Protein AF-K9RWR6-F1 (afdb_monomer_lite)

Structure (mmCIF, N/CA/C/O backbone):
data_AF-K9RWR6-F1
#
_entry.id   AF-K9RWR6-F1
#
loop_
_atom_site.group_PDB
_atom_site.id
_atom_site.type_symbol
_atom_site.label_atom_id
_atom_site.label_alt_id
_atom_site.label_comp_id
_atom_site.label_asym_id
_atom_site.label_entity_id
_atom_site.label_seq_id
_atom_site.pdbx_PDB_ins_code
_atom_site.Cartn_x
_atom_site.Cartn_y
_atom_site.Cartn_z
_atom_site.occupancy
_atom_site.B_iso_or_equiv
_atom_site.auth_seq_id
_atom_site.auth_comp_id
_atom_site.auth_asym_id
_atom_site.auth_atom_id
_atom_site.pdbx_PDB_model_num
ATOM 1 N N . MET A 1 1 ? -27.376 0.711 0.414 1.00 77.69 1 MET A N 1
ATOM 2 C CA . MET A 1 1 ? -26.619 -0.487 0.850 1.00 77.69 1 MET A CA 1
ATOM 3 C C . MET A 1 1 ? -26.166 -1.321 -0.339 1.00 77.69 1 MET A C 1
ATOM 5 O O . MET A 1 1 ? -25.022 -1.757 -0.335 1.00 77.69 1 MET A O 1
ATOM 9 N N . ASP A 1 2 ? -26.994 -1.480 -1.373 1.00 86.69 2 ASP A N 1
ATOM 10 C CA . ASP A 1 2 ? -26.674 -2.335 -2.530 1.00 86.69 2 ASP A CA 1
ATOM 11 C C . ASP A 1 2 ? -25.440 -1.881 -3.317 1.00 86.69 2 ASP A C 1
ATOM 13 O O . ASP A 1 2 ? -24.557 -2.693 -3.574 1.00 86.69 2 ASP A O 1
ATOM 17 N N . GLU A 1 3 ? -25.294 -0.578 -3.580 1.00 91.75 3 GLU A N 1
ATOM 18 C CA . GLU A 1 3 ? -24.108 -0.022 -4.255 1.00 91.75 3 GLU A CA 1
ATOM 19 C C . GLU A 1 3 ? -22.807 -0.268 -3.462 1.00 91.75 3 GLU A C 1
ATOM 21 O O . GLU A 1 3 ? -21.766 -0.604 -4.024 1.00 91.75 3 GLU A O 1
ATOM 26 N N . LEU A 1 4 ? -22.868 -0.165 -2.129 1.00 92.75 4 LEU A N 1
ATOM 27 C CA . LEU A 1 4 ? -21.728 -0.421 -1.244 1.00 92.75 4 LEU A CA 1
ATOM 28 C C . LEU A 1 4 ? -21.358 -1.911 -1.219 1.00 92.75 4 LEU A C 1
ATOM 30 O O . LEU A 1 4 ? -20.177 -2.251 -1.253 1.00 92.75 4 LEU A O 1
ATOM 34 N N . ASN A 1 5 ? -22.353 -2.801 -1.191 1.00 93.00 5 ASN A N 1
ATOM 35 C CA . ASN A 1 5 ? -22.133 -4.246 -1.264 1.00 93.00 5 ASN A CA 1
ATOM 36 C C . ASN A 1 5 ? -21.551 -4.657 -2.623 1.00 93.00 5 ASN A C 1
ATOM 38 O O . ASN A 1 5 ? -20.601 -5.437 -2.669 1.00 93.00 5 ASN A O 1
ATOM 42 N N . GLN A 1 6 ? -22.063 -4.091 -3.719 1.00 94.00 6 GLN A N 1
ATOM 43 C CA . GLN A 1 6 ? -21.518 -4.311 -5.056 1.00 94.00 6 GLN A CA 1
ATOM 44 C C . GLN A 1 6 ? -20.064 -3.835 -5.145 1.00 94.00 6 GLN A C 1
ATOM 46 O O . GLN A 1 6 ? -19.215 -4.560 -5.662 1.00 94.00 6 GLN A O 1
ATOM 51 N N . PHE A 1 7 ? -19.755 -2.661 -4.586 1.00 93.44 7 PHE A N 1
ATOM 52 C CA . PHE A 1 7 ? -18.386 -2.155 -4.529 1.00 93.44 7 PHE A CA 1
ATOM 53 C C . PHE A 1 7 ? -17.454 -3.085 -3.746 1.00 93.44 7 PHE A C 1
ATOM 55 O O . PHE A 1 7 ? -16.375 -3.403 -4.236 1.00 93.44 7 PHE A O 1
ATOM 62 N N . ILE A 1 8 ? -17.868 -3.567 -2.570 1.00 92.81 8 ILE A N 1
ATOM 63 C CA . ILE A 1 8 ? -17.069 -4.500 -1.757 1.00 92.81 8 ILE A CA 1
ATOM 64 C C . ILE A 1 8 ? -16.784 -5.797 -2.522 1.00 92.81 8 ILE A C 1
ATOM 66 O O . ILE A 1 8 ? -15.650 -6.269 -2.506 1.00 92.81 8 ILE A O 1
ATOM 70 N N . ASN A 1 9 ? -17.785 -6.345 -3.213 1.00 91.00 9 ASN A N 1
ATOM 71 C CA . ASN A 1 9 ? -17.648 -7.604 -3.946 1.00 91.00 9 ASN A CA 1
ATOM 72 C C . ASN A 1 9 ? -16.785 -7.475 -5.213 1.00 91.00 9 ASN A C 1
ATOM 74 O O . ASN A 1 9 ? -16.159 -8.447 -5.624 1.00 91.00 9 ASN A O 1
ATOM 78 N N . ALA A 1 10 ? -16.747 -6.293 -5.831 1.00 90.62 10 ALA A N 1
ATOM 79 C CA . ALA A 1 10 ? -15.980 -6.044 -7.051 1.00 90.62 10 ALA A CA 1
ATOM 80 C C . ALA A 1 10 ? -14.565 -5.482 -6.797 1.00 90.62 10 ALA A C 1
ATOM 82 O O . ALA A 1 10 ? -13.739 -5.465 -7.711 1.00 90.62 10 ALA A O 1
ATOM 83 N N . CYS A 1 11 ? -14.274 -4.970 -5.596 1.00 83.75 11 CYS A N 1
ATOM 84 C CA . CYS A 1 11 ? -13.031 -4.251 -5.325 1.00 83.75 11 CYS A CA 1
ATOM 85 C C . CYS A 1 11 ? -11.846 -5.194 -5.047 1.00 83.75 11 CYS A C 1
ATOM 87 O O . CYS A 1 11 ? -11.859 -5.976 -4.097 1.00 83.75 11 CYS A O 1
ATOM 89 N N . LEU A 1 12 ? -10.781 -5.054 -5.846 1.00 82.25 12 LEU A N 1
ATOM 90 C CA . LEU A 1 12 ? -9.518 -5.790 -5.689 1.00 82.25 12 LEU A CA 1
ATOM 91 C C . LEU A 1 12 ? -8.493 -5.068 -4.791 1.00 82.25 12 LEU A C 1
ATOM 93 O O . LEU A 1 12 ? -7.519 -5.684 -4.356 1.00 82.25 12 LEU A O 1
ATOM 97 N N . ASP A 1 13 ? -8.667 -3.770 -4.508 1.00 89.56 13 ASP A N 1
ATOM 98 C CA . ASP A 1 13 ? -7.717 -3.014 -3.684 1.00 89.56 13 ASP A CA 1
ATOM 99 C C . ASP A 1 13 ? -8.041 -3.157 -2.192 1.00 89.56 13 ASP A C 1
ATOM 101 O O . ASP A 1 13 ? -9.034 -2.638 -1.683 1.00 89.56 13 ASP A O 1
ATOM 105 N N . SER A 1 14 ? -7.138 -3.808 -1.455 1.00 90.06 14 SER A N 1
ATOM 106 C CA . SER A 1 14 ? -7.311 -4.078 -0.020 1.00 90.06 14 SER A CA 1
ATOM 107 C C . SER A 1 14 ? -7.557 -2.832 0.845 1.00 90.06 14 SER A C 1
ATOM 109 O O . SER A 1 14 ? -8.168 -2.934 1.914 1.00 90.06 14 SER A O 1
ATOM 111 N N . ARG A 1 15 ? -7.102 -1.644 0.421 1.00 92.06 15 ARG A N 1
ATOM 112 C CA . ARG A 1 15 ? -7.319 -0.392 1.157 1.00 92.06 15 ARG A CA 1
ATOM 113 C C . ARG A 1 15 ? -8.739 0.094 0.933 1.00 92.06 15 ARG A C 1
ATOM 115 O O . ARG A 1 15 ? -9.404 0.432 1.906 1.00 92.06 15 ARG A O 1
ATOM 122 N N . GLU A 1 16 ? -9.195 0.116 -0.314 1.00 95.06 16 GLU A N 1
ATOM 123 C CA . GLU A 1 16 ? -10.565 0.490 -0.672 1.00 95.06 16 GLU A CA 1
ATOM 124 C C . GLU A 1 16 ? -11.591 -0.457 -0.038 1.00 95.06 16 GLU A C 1
ATOM 126 O O . GLU A 1 16 ? -12.523 0.012 0.621 1.00 95.06 16 GLU A O 1
ATOM 131 N N . THR A 1 17 ? -11.354 -1.772 -0.098 1.00 95.06 17 THR A N 1
ATOM 132 C CA . THR A 1 17 ? -12.203 -2.780 0.556 1.00 95.06 17 THR A CA 1
ATOM 133 C C . THR A 1 17 ? -12.289 -2.547 2.063 1.00 95.06 17 THR A C 1
ATOM 135 O O . THR A 1 17 ? -13.377 -2.563 2.636 1.00 95.06 17 THR A O 1
ATOM 138 N N . LYS A 1 18 ? -11.163 -2.247 2.728 1.00 95.75 18 LYS A N 1
ATOM 139 C CA . LYS A 1 18 ? -11.149 -1.973 4.175 1.00 95.75 18 LYS A CA 1
ATOM 140 C C . LYS A 1 18 ? -11.930 -0.706 4.544 1.00 95.75 18 LYS A C 1
ATOM 142 O O . LYS A 1 18 ? -12.595 -0.684 5.577 1.00 95.75 18 LYS A O 1
ATOM 147 N N . ARG A 1 19 ? -11.874 0.340 3.711 1.00 97.06 19 ARG A N 1
ATOM 148 C CA . ARG A 1 19 ? -12.671 1.569 3.898 1.00 97.06 19 ARG A CA 1
ATOM 149 C C . ARG A 1 19 ? -14.161 1.271 3.776 1.00 97.06 19 ARG A C 1
ATOM 151 O O . ARG A 1 19 ? -14.929 1.655 4.652 1.00 97.06 19 ARG A O 1
ATOM 158 N N . ALA A 1 20 ? -14.546 0.554 2.723 1.00 97.12 20 ALA A N 1
ATOM 159 C CA . ALA A 1 20 ? -15.931 0.185 2.466 1.00 97.12 20 ALA A CA 1
ATOM 160 C C . ALA A 1 20 ? -16.507 -0.717 3.561 1.00 97.12 20 ALA A C 1
ATOM 162 O O . ALA A 1 20 ? -17.627 -0.490 4.011 1.00 97.12 20 ALA A O 1
ATOM 163 N N . LEU A 1 21 ? -15.721 -1.674 4.058 1.00 97.00 21 LEU A N 1
ATOM 164 C CA . LEU A 1 21 ? -16.137 -2.546 5.152 1.00 97.00 21 LEU A CA 1
ATOM 165 C C . LEU A 1 21 ? -16.343 -1.766 6.458 1.00 97.00 21 LEU A C 1
ATOM 167 O O . LEU A 1 21 ? -17.343 -1.979 7.136 1.00 97.00 21 LEU A O 1
ATOM 171 N N . ALA A 1 22 ? -15.469 -0.804 6.776 1.00 97.81 22 ALA A N 1
ATOM 172 C CA . ALA A 1 22 ? -15.655 0.063 7.942 1.00 97.81 22 ALA A CA 1
ATOM 173 C C . ALA A 1 22 ? -16.966 0.867 7.861 1.00 97.81 22 ALA A C 1
ATOM 175 O O . ALA A 1 22 ? -17.685 0.987 8.856 1.00 97.81 22 ALA A O 1
ATOM 176 N N . VAL A 1 23 ? -17.307 1.379 6.673 1.00 97.69 23 VAL A N 1
ATOM 177 C CA . VAL A 1 23 ? -18.575 2.083 6.432 1.00 97.69 23 VAL A CA 1
ATOM 178 C C . VAL A 1 23 ? -19.760 1.136 6.567 1.00 97.69 23 VAL A C 1
ATOM 180 O O . VAL A 1 23 ? -20.697 1.456 7.291 1.00 97.69 23 VAL A O 1
ATOM 183 N N . LYS A 1 24 ? -19.704 -0.037 5.929 1.00 97.25 24 LYS A N 1
ATOM 184 C CA . LYS A 1 24 ? -20.765 -1.047 5.991 1.00 97.25 24 LYS A CA 1
ATOM 185 C C . LYS A 1 24 ? -21.082 -1.432 7.435 1.00 97.25 24 LYS A C 1
ATOM 187 O O . LYS A 1 24 ? -22.225 -1.302 7.851 1.00 97.25 24 LYS A O 1
ATOM 192 N N . MET A 1 25 ? -20.063 -1.793 8.216 1.00 97.50 25 MET A N 1
ATOM 193 C CA . MET A 1 25 ? -20.235 -2.150 9.627 1.00 97.50 25 MET A CA 1
ATOM 194 C C . MET A 1 25 ? -20.825 -0.991 10.441 1.00 97.50 25 MET A C 1
ATOM 196 O O . MET A 1 25 ? -21.670 -1.204 11.303 1.00 97.50 25 MET A O 1
ATOM 200 N N . THR A 1 26 ? -20.428 0.251 10.146 1.00 96.56 26 THR A N 1
ATOM 201 C CA . THR A 1 26 ? -21.011 1.430 10.807 1.00 96.56 26 THR A CA 1
ATOM 202 C C . THR A 1 26 ? -22.501 1.583 10.487 1.00 96.56 26 THR A C 1
ATOM 204 O O . THR A 1 26 ? -23.285 1.902 11.377 1.00 96.56 26 THR A O 1
ATOM 207 N N . LEU A 1 27 ? -22.899 1.366 9.230 1.00 95.19 27 LEU A N 1
ATOM 208 C CA . LEU A 1 27 ? -24.299 1.432 8.793 1.00 95.19 27 LEU A CA 1
ATOM 209 C C . LEU A 1 27 ? -25.141 0.277 9.354 1.00 95.19 27 LEU A C 1
ATOM 211 O O . LEU A 1 27 ? -26.324 0.460 9.615 1.00 95.19 27 LEU A O 1
ATOM 215 N N . GLU A 1 28 ? -24.522 -0.879 9.589 1.00 95.88 28 GLU A N 1
ATOM 216 C CA . GLU A 1 28 ? -25.123 -2.046 10.251 1.00 95.88 28 GLU A CA 1
ATOM 217 C C . GLU A 1 28 ? -25.185 -1.908 11.785 1.00 95.88 28 GLU A C 1
ATOM 219 O O . GLU A 1 28 ? -25.622 -2.825 12.473 1.00 95.88 28 GLU A O 1
ATOM 224 N N . GLY A 1 29 ? -24.770 -0.762 12.337 1.00 96.50 29 GLY A N 1
ATOM 225 C CA . GLY A 1 29 ? -24.909 -0.451 13.761 1.00 96.50 29 GLY A CA 1
ATOM 226 C C . GLY A 1 29 ? -23.772 -0.955 14.650 1.00 96.50 29 GLY A C 1
ATOM 227 O O . GLY A 1 29 ? -23.883 -0.889 15.874 1.00 96.50 29 GLY A O 1
ATOM 228 N N . PHE A 1 30 ? -22.658 -1.423 14.079 1.00 97.62 30 PHE A N 1
ATOM 229 C CA . PHE A 1 30 ? -21.490 -1.792 14.876 1.00 97.62 30 PHE A CA 1
ATOM 230 C C . PHE A 1 30 ? -20.904 -0.561 15.573 1.00 97.62 30 PHE A C 1
ATOM 232 O O . PHE A 1 30 ? -20.757 0.519 14.993 1.00 97.62 30 PHE A O 1
ATOM 239 N N . THR A 1 31 ? -20.489 -0.747 16.822 1.00 96.88 31 THR A N 1
ATOM 240 C CA . THR A 1 31 ? -19.776 0.286 17.575 1.00 96.88 31 THR A CA 1
ATOM 241 C C . THR A 1 31 ? -18.379 0.504 16.994 1.00 96.88 31 THR A C 1
ATOM 243 O O . THR A 1 31 ? -17.750 -0.417 16.464 1.00 96.88 31 THR A O 1
ATOM 246 N N . HIS A 1 32 ? -17.832 1.712 17.161 1.00 95.62 32 HIS A N 1
ATOM 247 C CA . HIS A 1 32 ? -16.459 2.010 16.739 1.00 95.62 32 HIS A CA 1
ATOM 248 C C . HIS A 1 32 ? -15.447 1.016 17.329 1.00 95.62 32 HIS A C 1
ATOM 250 O O . HIS A 1 32 ? -14.554 0.565 16.618 1.00 95.62 32 HIS A O 1
ATOM 256 N N . GLN A 1 33 ? -15.614 0.615 18.593 1.00 96.94 33 GLN A N 1
ATOM 257 C CA . GLN A 1 33 ? -14.719 -0.337 19.253 1.00 96.94 33 GLN A CA 1
ATOM 258 C C . GLN A 1 33 ? -14.734 -1.718 18.579 1.00 96.94 33 GLN A C 1
ATOM 260 O O . GLN A 1 33 ? -13.673 -2.303 18.359 1.00 96.94 33 GLN A O 1
ATOM 265 N N . GLN A 1 34 ? -15.909 -2.224 18.188 1.00 97.75 34 GLN A N 1
ATOM 266 C CA . GLN A 1 34 ? -16.017 -3.488 17.450 1.00 97.75 34 GLN A CA 1
ATOM 267 C C . GLN A 1 34 ? -15.326 -3.398 16.086 1.00 97.75 34 GLN A C 1
ATOM 269 O O . GLN A 1 34 ? -14.525 -4.268 15.745 1.00 97.75 34 GLN A O 1
ATOM 274 N N . ILE A 1 35 ? -15.573 -2.322 15.333 1.00 97.88 35 ILE A N 1
ATOM 275 C CA . ILE A 1 35 ? -14.977 -2.112 14.004 1.00 97.88 35 ILE A CA 1
ATOM 276 C C . ILE A 1 35 ? -13.451 -2.019 14.101 1.00 97.88 35 ILE A C 1
ATOM 278 O O . ILE A 1 35 ? -12.738 -2.660 13.328 1.00 97.88 35 ILE A O 1
ATOM 282 N N . MET A 1 36 ? -12.939 -1.258 15.070 1.00 97.81 36 MET A N 1
ATOM 283 C CA . MET A 1 36 ? -11.504 -1.129 15.322 1.00 97.81 36 MET A CA 1
ATOM 284 C C . MET A 1 36 ? -10.858 -2.482 15.618 1.00 97.81 36 MET A C 1
ATOM 286 O O . MET A 1 36 ? -9.802 -2.789 15.066 1.00 97.81 36 MET A O 1
ATOM 290 N N . ASN A 1 37 ? -11.503 -3.307 16.444 1.00 97.06 37 ASN A N 1
ATOM 291 C CA . ASN A 1 37 ? -10.991 -4.624 16.808 1.00 97.06 37 ASN A CA 1
ATOM 292 C C . ASN A 1 37 ? -11.000 -5.600 15.625 1.00 97.06 37 ASN A C 1
ATOM 294 O O . ASN A 1 37 ? -10.016 -6.313 15.422 1.00 97.06 37 ASN A O 1
ATOM 298 N N . ILE A 1 38 ? -12.073 -5.601 14.829 1.00 97.44 38 ILE A N 1
ATOM 299 C CA . ILE A 1 38 ? -12.240 -6.499 13.678 1.00 97.44 38 ILE A CA 1
ATOM 300 C C . ILE A 1 38 ? -11.293 -6.105 12.536 1.00 97.44 38 ILE A C 1
ATOM 302 O O . ILE A 1 38 ? -10.574 -6.949 12.008 1.00 97.44 38 ILE A O 1
ATOM 306 N N . LEU A 1 39 ? -11.242 -4.819 12.171 1.00 96.06 39 LEU A N 1
ATOM 307 C CA . LEU A 1 39 ? -10.464 -4.342 11.018 1.00 96.06 39 LEU A CA 1
ATOM 308 C C . LEU A 1 39 ? -9.031 -3.922 11.362 1.00 96.06 39 LEU A C 1
ATOM 310 O O . LEU A 1 39 ? -8.250 -3.625 10.450 1.00 96.06 39 LEU A O 1
ATOM 314 N N . ARG A 1 40 ? -8.685 -3.899 12.656 1.00 96.69 40 ARG A N 1
ATOM 315 C CA . ARG A 1 40 ? -7.400 -3.417 13.192 1.00 96.69 40 ARG A CA 1
ATOM 316 C C . ARG A 1 40 ? -7.088 -1.998 12.707 1.00 96.69 40 ARG A C 1
ATOM 318 O O . ARG A 1 40 ? -6.024 -1.727 12.156 1.00 96.69 40 ARG A O 1
ATOM 325 N N . VAL A 1 41 ? -8.054 -1.098 12.8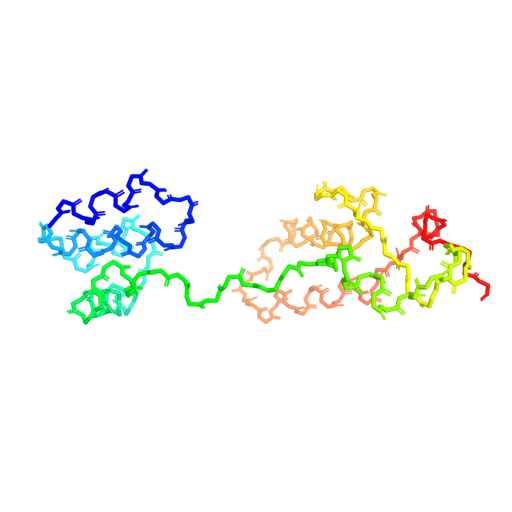83 1.00 96.19 41 VAL A N 1
ATOM 326 C CA . VAL A 1 41 ? -7.971 0.320 12.488 1.00 96.19 41 VAL A CA 1
ATOM 327 C C . VAL A 1 41 ? -8.217 1.239 13.682 1.00 96.19 41 VAL A C 1
ATOM 329 O O . VAL A 1 41 ? -8.680 0.799 14.729 1.00 96.19 41 VAL A O 1
ATOM 332 N N . SER A 1 42 ? -7.911 2.528 13.532 1.00 97.31 42 SER A N 1
ATOM 333 C CA . SER A 1 42 ? -8.198 3.539 14.553 1.00 97.31 42 SER A CA 1
ATOM 334 C C . SER A 1 42 ? -9.634 4.065 14.454 1.00 97.31 42 SER A C 1
ATOM 336 O O . SER A 1 42 ? -10.255 4.014 13.393 1.00 97.31 42 SER A O 1
ATOM 338 N N . SER A 1 43 ? -10.150 4.657 15.536 1.00 96.31 43 SER A N 1
ATOM 339 C CA . SER A 1 43 ? -11.468 5.318 15.522 1.00 96.31 43 SER A CA 1
ATOM 340 C C . SER A 1 43 ? -11.540 6.425 14.460 1.00 96.31 43 SER A C 1
ATOM 342 O O . SER A 1 43 ? -12.510 6.515 13.712 1.00 96.31 43 SER A O 1
ATOM 344 N N . GLY A 1 44 ? -10.464 7.209 14.306 1.00 97.50 44 GLY A N 1
ATOM 345 C CA . GLY A 1 44 ? -10.376 8.254 13.282 1.00 97.50 44 GLY A CA 1
ATOM 346 C C . GLY A 1 44 ? -10.455 7.718 11.849 1.00 97.50 44 GLY A C 1
ATOM 347 O O . GLY A 1 44 ? -11.016 8.384 10.982 1.00 97.50 44 GLY A O 1
ATOM 348 N N . PHE A 1 45 ? -9.964 6.498 11.596 1.00 97.62 45 PHE A N 1
ATOM 349 C CA . PHE A 1 45 ? -10.149 5.831 10.306 1.00 97.62 45 PHE A CA 1
ATOM 350 C C . PHE A 1 45 ? -11.639 5.598 10.022 1.00 97.62 45 PHE A C 1
ATOM 352 O O . PHE A 1 45 ? -12.109 5.939 8.939 1.00 97.62 45 PHE A O 1
ATOM 359 N N . VAL A 1 46 ? -12.385 5.072 11.001 1.00 97.69 46 VAL A N 1
ATOM 360 C CA . VAL A 1 46 ? -13.830 4.813 10.877 1.00 97.69 46 VAL A CA 1
ATOM 361 C C . VAL A 1 46 ? -14.589 6.116 10.619 1.00 97.69 46 VAL A C 1
ATOM 363 O O . VAL A 1 46 ? -15.317 6.214 9.632 1.00 97.69 46 VAL A O 1
ATOM 366 N N . THR A 1 47 ? -14.349 7.149 11.434 1.00 97.69 47 THR A N 1
ATOM 367 C CA . THR A 1 47 ? -14.987 8.466 11.277 1.00 97.69 47 THR A CA 1
ATOM 368 C C . THR A 1 47 ? -14.727 9.063 9.900 1.00 97.69 47 THR A C 1
ATOM 370 O O . THR A 1 47 ? -15.664 9.484 9.222 1.00 97.69 47 THR A O 1
ATOM 373 N N . LYS A 1 48 ? -13.463 9.069 9.462 1.00 97.56 48 LYS A N 1
ATOM 374 C CA . LYS A 1 48 ? -13.056 9.665 8.188 1.00 97.56 48 LYS A CA 1
ATOM 375 C C . LYS A 1 48 ? -13.784 9.029 7.009 1.00 97.56 48 LYS A C 1
ATOM 377 O O . LYS A 1 48 ? -14.309 9.743 6.161 1.00 97.56 48 LYS A O 1
ATOM 382 N N . TRP A 1 49 ? -13.809 7.700 6.936 1.00 97.50 49 TRP A N 1
ATOM 383 C CA . TRP A 1 49 ? -14.402 7.016 5.784 1.00 97.50 49 TRP A CA 1
ATOM 384 C C . TRP A 1 49 ? -15.924 6.984 5.837 1.00 97.50 49 TRP A C 1
ATOM 386 O O . TRP A 1 49 ? -16.550 7.069 4.784 1.00 97.50 49 TRP A O 1
ATOM 396 N N . LYS A 1 50 ? -16.522 6.994 7.036 1.00 96.81 50 LYS A N 1
ATOM 397 C CA . LYS A 1 50 ? -17.950 7.288 7.199 1.00 96.81 50 LYS A CA 1
ATOM 398 C C . LYS A 1 50 ? -18.289 8.651 6.593 1.00 96.81 50 LYS A C 1
ATOM 400 O O . LYS A 1 50 ? -19.192 8.740 5.772 1.00 96.81 50 LYS A O 1
ATOM 405 N N . GLN A 1 51 ? -17.549 9.699 6.957 1.00 97.25 51 GLN A N 1
ATOM 406 C CA . GLN A 1 51 ? -17.770 11.047 6.427 1.00 97.25 51 GLN A CA 1
ATOM 407 C C . GLN A 1 51 ? -17.547 11.116 4.912 1.00 97.25 51 GLN A C 1
ATOM 409 O O . GLN A 1 51 ? -18.387 11.657 4.202 1.00 97.25 51 GLN A O 1
ATOM 414 N N . ALA A 1 52 ? -16.467 10.519 4.402 1.00 96.94 52 ALA A N 1
ATOM 415 C CA . ALA A 1 52 ? -16.190 10.484 2.967 1.00 96.94 52 ALA A CA 1
ATOM 416 C C . ALA A 1 52 ? -17.311 9.790 2.171 1.00 96.94 52 ALA A C 1
ATOM 418 O O . ALA A 1 52 ? -17.691 10.264 1.103 1.00 96.94 52 ALA A O 1
ATOM 419 N N . PHE A 1 53 ? -17.875 8.704 2.710 1.00 96.62 53 PHE A N 1
ATOM 420 C CA . PHE A 1 53 ? -19.014 8.022 2.100 1.00 96.62 53 PHE A CA 1
ATOM 421 C C . PHE A 1 53 ? -20.296 8.854 2.152 1.00 96.62 53 PHE A C 1
ATOM 423 O O . PHE A 1 53 ? -21.022 8.910 1.168 1.00 96.62 53 PHE A O 1
ATOM 430 N N . LEU A 1 54 ? -20.572 9.529 3.270 1.00 95.69 54 LEU A N 1
ATOM 431 C CA . LEU A 1 54 ? -21.742 10.405 3.381 1.00 95.69 54 LEU A CA 1
ATOM 432 C C . LEU A 1 54 ? -21.673 11.595 2.411 1.00 95.69 54 LEU A C 1
ATOM 434 O O . LEU A 1 54 ? -22.708 12.040 1.931 1.00 95.69 54 LEU A O 1
ATOM 438 N N . LEU A 1 55 ? -20.469 12.092 2.115 1.00 96.56 55 LEU A N 1
ATOM 439 C CA . LEU A 1 55 ? -20.260 13.226 1.210 1.00 96.56 55 LEU A CA 1
ATOM 440 C C . LEU A 1 55 ? -20.262 12.834 -0.274 1.00 96.56 55 LEU A C 1
ATOM 442 O O . LEU A 1 55 ? -20.814 13.560 -1.095 1.00 96.56 55 LEU A O 1
ATOM 446 N N . SER A 1 56 ? -19.611 11.726 -0.640 1.00 95.50 56 SER A N 1
ATOM 447 C CA . SER A 1 56 ? -19.342 11.380 -2.049 1.00 95.50 56 SER A CA 1
ATOM 448 C C . SER A 1 56 ? -19.719 9.943 -2.424 1.00 95.50 56 SER A C 1
ATOM 450 O O . SER A 1 56 ? -19.298 9.448 -3.473 1.00 95.50 56 SER A O 1
ATOM 452 N N . GLY A 1 57 ? -20.466 9.240 -1.572 1.00 95.31 57 GLY A N 1
ATOM 453 C CA . GLY A 1 57 ? -20.830 7.840 -1.778 1.00 95.31 57 GLY A CA 1
ATOM 454 C C . GLY A 1 57 ? -19.605 6.936 -1.934 1.00 95.31 57 GLY A C 1
ATOM 455 O O . GLY A 1 57 ? -18.543 7.165 -1.346 1.00 95.31 57 GLY A O 1
ATOM 456 N N . VAL A 1 58 ? -19.725 5.913 -2.782 1.00 94.75 58 VAL A N 1
ATOM 457 C CA . VAL A 1 58 ? -18.628 4.978 -3.084 1.00 94.75 58 VAL A CA 1
ATOM 458 C C . VAL A 1 58 ? -17.408 5.686 -3.687 1.00 94.75 58 VAL A C 1
ATOM 460 O O . VAL A 1 58 ? -16.273 5.280 -3.438 1.00 94.75 58 VAL A O 1
ATOM 463 N N . ASN A 1 59 ? -17.596 6.783 -4.427 1.00 94.25 59 ASN A N 1
ATOM 464 C CA . ASN A 1 59 ? -16.472 7.534 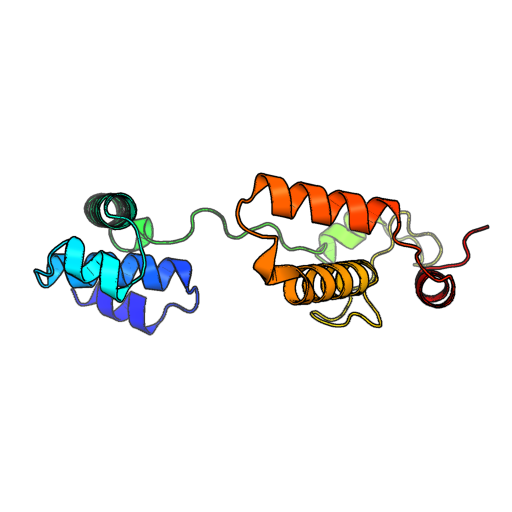-4.993 1.00 94.25 59 ASN A CA 1
ATOM 465 C C . ASN A 1 59 ? -15.573 8.143 -3.909 1.00 94.25 59 ASN A C 1
ATOM 467 O O . ASN A 1 59 ? -14.359 8.193 -4.095 1.00 94.25 59 ASN A O 1
ATOM 471 N N . GLY A 1 60 ? -16.138 8.500 -2.752 1.00 94.56 60 GLY A N 1
ATOM 472 C CA . GLY A 1 60 ? -15.376 8.958 -1.590 1.00 94.56 60 GLY A CA 1
ATOM 473 C C . GLY A 1 60 ? -14.478 7.883 -0.973 1.00 94.56 60 GLY A C 1
ATOM 474 O O . GLY A 1 60 ? -13.578 8.213 -0.208 1.00 94.56 60 GLY A O 1
ATOM 475 N N . LEU A 1 61 ? -14.691 6.603 -1.296 1.00 95.12 61 LEU A N 1
ATOM 476 C CA . LEU A 1 61 ? -13.914 5.478 -0.767 1.00 95.12 61 LEU A CA 1
ATOM 477 C C . LEU A 1 61 ? -12.745 5.075 -1.670 1.00 95.12 61 LEU A C 1
ATOM 479 O O . LEU A 1 61 ? -11.775 4.478 -1.184 1.00 95.12 61 LEU A O 1
ATOM 483 N N . LYS A 1 62 ? -12.817 5.427 -2.956 1.00 93.94 62 LYS A N 1
ATOM 484 C CA . LYS A 1 62 ? -11.793 5.114 -3.955 1.00 93.94 62 LYS A CA 1
ATOM 485 C C . LYS A 1 62 ? -10.480 5.840 -3.655 1.00 93.94 62 LYS A C 1
ATOM 487 O O . LYS A 1 62 ? -10.423 6.880 -2.996 1.00 93.94 62 LYS A O 1
ATOM 492 N N . LEU A 1 63 ? -9.372 5.273 -4.107 1.00 91.81 63 LEU A N 1
ATOM 493 C CA . LEU A 1 63 ? -8.066 5.912 -4.054 1.00 91.81 63 LEU A CA 1
ATOM 494 C C . LEU A 1 63 ? -8.023 7.080 -5.037 1.00 91.81 63 LEU A C 1
ATOM 496 O O . LEU A 1 63 ? -8.152 6.894 -6.243 1.00 91.81 63 LEU A O 1
ATOM 500 N N . GLY A 1 64 ? -7.770 8.281 -4.514 1.00 83.88 64 GLY A N 1
ATOM 501 C CA . GLY A 1 64 ? -7.549 9.466 -5.346 1.00 83.88 64 GLY A CA 1
ATOM 502 C C . GLY A 1 64 ? -6.235 9.425 -6.136 1.00 83.88 64 GLY A C 1
ATOM 503 O O . GLY A 1 64 ? -6.123 10.085 -7.161 1.00 83.88 64 GLY A O 1
ATOM 504 N N . TYR A 1 65 ? -5.251 8.633 -5.697 1.00 79.25 65 TYR A N 1
ATOM 505 C CA . TYR A 1 65 ? -3.955 8.493 -6.362 1.00 79.25 65 TYR A CA 1
ATOM 506 C C . TYR A 1 65 ? -3.665 7.024 -6.673 1.00 79.25 65 TYR A C 1
ATOM 508 O O . TYR A 1 65 ? -3.551 6.204 -5.759 1.00 79.25 65 TYR A O 1
ATOM 516 N N . LYS A 1 66 ? -3.534 6.699 -7.963 1.00 71.69 66 LYS A N 1
ATOM 517 C CA . LYS A 1 66 ? -3.258 5.336 -8.452 1.00 71.69 66 LYS A CA 1
ATOM 518 C C . LYS A 1 66 ? -1.767 5.050 -8.676 1.00 71.69 66 LYS A C 1
ATOM 520 O O . LYS A 1 66 ? -1.424 3.957 -9.111 1.00 71.69 66 LYS A O 1
ATOM 525 N N . GLY A 1 67 ? -0.888 5.993 -8.322 1.00 68.88 67 GLY A N 1
ATOM 526 C CA . GLY A 1 67 ? 0.533 5.922 -8.664 1.00 68.88 67 GLY A CA 1
ATOM 527 C C . GLY A 1 67 ? 0.792 6.305 -10.120 1.00 68.88 67 GLY A C 1
ATOM 528 O O . GLY A 1 67 ? -0.102 6.229 -10.960 1.00 68.88 67 GLY A O 1
ATOM 529 N N . LYS A 1 68 ? 2.029 6.708 -10.421 1.00 69.62 68 LYS A N 1
ATOM 530 C CA . LYS A 1 68 ? 2.539 6.697 -11.796 1.00 69.62 68 LYS A CA 1
ATOM 531 C C . LYS A 1 68 ? 2.989 5.269 -12.114 1.00 69.62 68 LYS A C 1
ATOM 533 O O . LYS A 1 68 ? 3.459 4.570 -11.212 1.00 69.62 68 LYS A O 1
ATOM 538 N N . ALA A 1 69 ? 2.839 4.830 -13.364 1.00 67.31 69 ALA A N 1
ATOM 539 C CA . ALA A 1 69 ? 3.441 3.576 -13.801 1.00 67.31 69 ALA A CA 1
ATOM 540 C C . ALA A 1 69 ? 4.938 3.586 -13.443 1.00 67.31 69 ALA A C 1
ATOM 542 O O . ALA A 1 69 ? 5.623 4.588 -13.641 1.00 67.31 69 ALA A O 1
ATOM 543 N N . ALA A 1 70 ? 5.427 2.486 -12.870 1.00 65.31 70 ALA A N 1
ATOM 544 C CA . ALA A 1 70 ? 6.811 2.377 -12.401 1.00 65.31 70 ALA A CA 1
ATOM 545 C C . ALA A 1 70 ? 7.841 2.327 -13.548 1.00 65.31 70 ALA A C 1
ATOM 547 O O . ALA A 1 70 ? 9.040 2.278 -13.297 1.00 65.31 70 ALA A O 1
ATOM 548 N N . TYR A 1 71 ? 7.370 2.299 -14.793 1.00 74.38 71 TYR A N 1
ATOM 549 C CA . TYR A 1 71 ? 8.159 2.194 -16.009 1.00 74.38 71 TYR A CA 1
ATOM 550 C C . TYR A 1 71 ? 7.568 3.109 -17.079 1.00 74.38 71 TYR A C 1
ATOM 552 O O . TYR A 1 71 ? 6.372 3.416 -17.051 1.00 74.38 71 TYR A O 1
ATOM 560 N N . PHE A 1 72 ? 8.419 3.528 -18.012 1.00 77.94 72 PHE A N 1
ATOM 561 C CA . PHE A 1 72 ? 7.991 4.270 -19.186 1.00 77.94 72 PHE A CA 1
ATOM 562 C C . PHE A 1 72 ? 7.110 3.392 -20.072 1.00 77.94 72 PHE A C 1
ATOM 564 O O . PHE A 1 72 ? 7.415 2.224 -20.314 1.00 77.94 72 PHE A O 1
ATOM 571 N N . THR A 1 73 ? 6.025 3.968 -20.572 1.00 83.31 73 THR A N 1
ATOM 572 C CA . THR A 1 73 ? 5.306 3.422 -21.726 1.00 83.31 73 THR A CA 1
ATOM 573 C C . THR A 1 73 ? 6.213 3.413 -22.959 1.00 83.31 73 THR A C 1
ATOM 575 O O . THR A 1 73 ? 7.204 4.141 -23.006 1.00 83.31 73 THR A O 1
ATOM 578 N N . GLU A 1 74 ? 5.873 2.630 -23.986 1.00 81.31 74 GLU A N 1
ATOM 579 C CA . GLU A 1 74 ? 6.644 2.625 -25.243 1.00 81.31 74 GLU A CA 1
ATOM 580 C C . GLU A 1 74 ? 6.746 4.027 -25.865 1.00 81.31 74 GLU A C 1
ATOM 582 O O . GLU A 1 74 ? 7.797 4.413 -26.369 1.00 81.31 74 GLU A O 1
ATOM 587 N N . VAL A 1 75 ? 5.691 4.837 -25.730 1.00 84.88 75 VAL A N 1
ATOM 588 C CA . VAL A 1 75 ? 5.677 6.236 -26.183 1.00 84.88 75 VAL A CA 1
ATOM 589 C C . VAL A 1 75 ? 6.658 7.094 -25.382 1.00 84.88 75 VAL A C 1
ATOM 591 O O . VAL A 1 75 ? 7.451 7.824 -25.968 1.00 84.88 75 VAL A O 1
ATOM 594 N N . GLU A 1 76 ? 6.655 6.996 -24.049 1.00 85.50 76 GLU A N 1
ATOM 595 C CA . GLU A 1 76 ? 7.614 7.728 -23.207 1.00 85.50 76 GLU A CA 1
ATOM 596 C C . GLU A 1 76 ? 9.059 7.264 -23.461 1.00 85.50 76 GLU A C 1
ATOM 598 O O . GLU A 1 76 ? 9.981 8.079 -23.452 1.00 85.50 76 GLU A O 1
ATOM 603 N N . LYS A 1 77 ? 9.266 5.969 -23.735 1.00 85.00 77 LYS A N 1
ATOM 604 C CA . LYS A 1 77 ? 10.572 5.410 -24.101 1.00 85.00 77 LYS A CA 1
ATOM 605 C C . LYS A 1 77 ? 11.073 6.011 -25.414 1.00 85.00 77 LYS A C 1
ATOM 607 O O . LYS A 1 77 ? 12.211 6.472 -25.462 1.00 85.00 77 LYS A O 1
ATOM 612 N N . GLN A 1 78 ? 10.225 6.065 -26.443 1.00 85.44 78 GLN A N 1
ATOM 613 C CA . GLN A 1 78 ? 10.568 6.686 -27.724 1.00 85.44 78 GLN A CA 1
ATOM 614 C C . GLN A 1 78 ? 10.775 8.200 -27.588 1.00 85.44 78 GLN A C 1
ATOM 616 O O . GLN A 1 78 ? 11.674 8.751 -28.208 1.00 85.44 78 GLN A O 1
ATOM 621 N N . GLN A 1 79 ? 10.019 8.881 -26.725 1.00 88.81 79 GLN A N 1
ATOM 622 C CA . GLN A 1 79 ? 10.205 10.311 -26.475 1.00 88.81 79 GLN A CA 1
ATOM 623 C C . GLN A 1 79 ? 11.579 10.630 -25.861 1.00 88.81 79 GLN A C 1
ATOM 625 O O . GLN A 1 79 ? 12.172 11.657 -26.182 1.00 88.81 79 GLN A O 1
ATOM 630 N N . VAL A 1 80 ? 12.083 9.767 -24.974 1.00 87.31 80 VAL A N 1
ATOM 631 C CA . VAL A 1 80 ? 13.378 9.958 -24.301 1.00 87.31 80 VAL A CA 1
ATOM 632 C C . VAL A 1 80 ? 14.547 9.501 -25.175 1.00 87.31 80 VAL A C 1
ATOM 634 O O . VAL A 1 80 ? 15.566 10.188 -25.250 1.00 87.31 80 VAL A O 1
ATOM 637 N N . ASN A 1 81 ? 14.415 8.346 -25.828 1.00 89.31 81 ASN A N 1
ATOM 638 C CA . ASN A 1 81 ? 15.508 7.733 -26.581 1.00 89.31 81 ASN A CA 1
ATOM 639 C C . ASN A 1 81 ? 15.547 8.159 -28.060 1.00 89.31 81 ASN A C 1
ATOM 641 O O . ASN A 1 81 ? 16.599 8.057 -28.694 1.00 89.31 81 ASN A O 1
ATOM 645 N N . GLY A 1 82 ? 14.444 8.689 -28.592 1.00 87.88 82 GLY A N 1
ATOM 646 C CA . GLY A 1 82 ? 14.278 9.014 -30.008 1.00 87.88 82 GLY A CA 1
ATOM 647 C C . GLY A 1 82 ? 14.323 7.771 -30.896 1.00 87.88 82 GLY A C 1
ATOM 648 O O . GLY A 1 82 ? 14.083 6.654 -30.440 1.00 87.88 82 GLY A O 1
ATOM 649 N N . ASP A 1 83 ? 14.704 7.968 -32.158 1.00 88.62 83 ASP A N 1
ATOM 650 C CA . ASP A 1 83 ? 14.877 6.891 -33.147 1.00 88.62 83 ASP A CA 1
ATOM 651 C C . ASP A 1 83 ? 16.287 6.273 -33.115 1.00 88.62 83 ASP A C 1
ATOM 653 O O . ASP A 1 83 ? 16.732 5.637 -34.072 1.00 88.62 83 ASP A O 1
ATOM 657 N N . LYS A 1 84 ? 17.030 6.489 -32.023 1.00 87.25 84 LYS A N 1
ATOM 658 C CA . LYS A 1 84 ? 18.387 5.963 -31.876 1.00 87.25 84 LYS A CA 1
ATOM 659 C C . LYS A 1 84 ? 18.366 4.438 -31.753 1.00 87.25 84 LYS A C 1
ATOM 661 O O . LYS A 1 84 ? 17.455 3.891 -31.119 1.00 87.25 84 LYS A O 1
ATOM 666 N N . PRO A 1 85 ? 19.390 3.747 -32.281 1.00 86.50 85 PRO A N 1
ATOM 667 C CA . PRO A 1 85 ? 19.573 2.330 -32.005 1.00 86.50 85 PRO A CA 1
ATOM 668 C C . PRO A 1 85 ? 19.790 2.109 -30.500 1.00 86.50 85 PRO A C 1
ATOM 670 O O . PRO A 1 85 ? 20.296 2.984 -29.796 1.00 86.50 85 PRO A O 1
ATOM 673 N N . GLU A 1 86 ? 19.403 0.936 -29.998 1.00 82.88 86 GLU A N 1
ATOM 674 C CA . GLU A 1 86 ? 19.400 0.618 -28.561 1.00 82.88 86 GLU A CA 1
ATOM 675 C C . GLU A 1 86 ? 20.770 0.793 -27.887 1.00 82.88 86 GLU A C 1
ATOM 677 O O . GLU A 1 86 ? 20.845 1.189 -26.724 1.00 82.88 86 GLU A O 1
ATOM 682 N N . GLN A 1 87 ? 21.856 0.578 -28.635 1.00 84.19 87 GLN A N 1
ATOM 683 C CA . GLN A 1 87 ? 23.235 0.764 -28.177 1.00 84.19 87 GLN A CA 1
ATOM 684 C C . GLN A 1 87 ? 23.587 2.231 -27.871 1.00 84.19 87 GLN A C 1
ATOM 686 O O . GLN A 1 87 ? 24.529 2.487 -27.126 1.00 84.19 87 GLN A O 1
ATOM 691 N N . GLU A 1 88 ? 22.839 3.187 -28.426 1.00 85.69 88 GLU A N 1
ATOM 692 C CA . GLU A 1 88 ? 23.057 4.631 -28.270 1.00 85.69 88 GLU A CA 1
ATOM 693 C C . GLU A 1 88 ? 21.979 5.303 -27.407 1.00 85.69 88 GLU A C 1
ATOM 695 O O . GLU A 1 88 ? 21.872 6.536 -27.360 1.00 85.69 88 GLU A O 1
ATOM 700 N N . TRP A 1 89 ? 21.139 4.512 -26.732 1.00 88.12 89 TRP A N 1
ATOM 701 C CA . TRP A 1 89 ? 20.085 5.068 -25.896 1.00 88.12 89 TRP A CA 1
ATOM 702 C C . TRP A 1 89 ? 20.659 5.842 -24.705 1.00 88.12 89 TRP A C 1
ATOM 704 O O . TRP A 1 89 ? 21.457 5.297 -23.941 1.00 88.12 89 TRP A O 1
ATOM 714 N N . PRO A 1 90 ? 20.210 7.093 -24.484 1.00 83.12 90 PRO A N 1
ATOM 715 C CA . PRO A 1 90 ? 20.628 7.877 -23.327 1.00 83.12 90 PRO A CA 1
ATOM 716 C C . PRO A 1 90 ? 20.122 7.283 -22.007 1.00 83.12 90 PRO A C 1
ATOM 718 O O . PRO A 1 90 ? 20.746 7.496 -20.969 1.00 83.12 90 PRO A O 1
ATOM 721 N N . ILE A 1 91 ? 18.998 6.554 -22.027 1.00 81.75 91 ILE A N 1
ATOM 722 C CA . ILE A 1 91 ? 18.468 5.854 -20.857 1.00 81.75 91 ILE A CA 1
ATOM 723 C C . ILE A 1 91 ? 18.126 4.412 -21.226 1.00 81.75 91 ILE A C 1
ATOM 725 O O . ILE A 1 91 ? 17.305 4.142 -22.107 1.00 81.75 91 ILE A O 1
ATOM 729 N N . HIS A 1 92 ? 18.710 3.485 -20.470 1.00 75.81 92 HIS A N 1
ATOM 730 C CA . HIS A 1 92 ? 18.402 2.065 -20.528 1.00 75.81 92 HIS A CA 1
ATOM 731 C C . HIS A 1 92 ? 17.737 1.632 -19.216 1.00 75.81 92 HIS A C 1
ATOM 733 O O . HIS A 1 92 ? 18.180 2.012 -18.132 1.00 75.81 92 HIS A O 1
ATOM 739 N N . TYR A 1 93 ? 16.663 0.847 -19.296 1.00 76.56 93 TYR A N 1
ATOM 740 C CA . TYR A 1 93 ? 16.013 0.275 -18.118 1.00 76.56 93 TYR A CA 1
ATOM 741 C C . TYR A 1 93 ? 15.725 -1.205 -18.342 1.00 76.56 93 TYR A C 1
ATOM 743 O O . TYR A 1 93 ? 15.322 -1.620 -19.425 1.00 76.56 93 TYR A O 1
ATOM 751 N N . ILE A 1 94 ? 15.901 -1.999 -17.290 1.00 74.75 94 ILE A N 1
ATOM 752 C CA . ILE A 1 94 ? 15.647 -3.438 -17.306 1.00 74.75 94 ILE A CA 1
ATOM 753 C C . ILE A 1 94 ? 14.516 -3.711 -16.324 1.00 74.75 94 ILE A C 1
ATOM 755 O O . ILE A 1 94 ? 14.592 -3.352 -15.146 1.00 74.75 94 ILE A O 1
ATOM 759 N N . LYS A 1 95 ? 13.444 -4.347 -16.802 1.00 75.25 95 LYS A N 1
ATOM 760 C CA . LYS A 1 95 ? 12.347 -4.773 -15.934 1.00 75.25 95 LYS A CA 1
ATOM 761 C C . LYS A 1 95 ? 12.772 -6.023 -15.170 1.00 75.25 95 LYS A C 1
ATOM 763 O O . LYS A 1 95 ? 12.799 -7.117 -15.724 1.00 75.25 95 LYS A O 1
ATOM 768 N N . LEU A 1 96 ? 13.088 -5.849 -13.892 1.00 78.38 96 LEU A N 1
ATOM 769 C CA . LEU A 1 96 ? 13.412 -6.957 -12.997 1.00 78.38 96 LEU A CA 1
ATOM 770 C C . LEU A 1 96 ? 12.133 -7.655 -12.517 1.00 78.38 96 LEU A C 1
ATOM 772 O O . LEU A 1 96 ? 11.091 -7.017 -12.335 1.00 78.38 96 LEU A O 1
ATOM 776 N N . ALA A 1 97 ? 12.209 -8.970 -12.305 1.00 78.06 97 ALA A N 1
ATOM 777 C CA . ALA A 1 97 ? 11.115 -9.714 -11.694 1.00 78.06 97 ALA A CA 1
ATOM 778 C C . ALA A 1 97 ? 10.900 -9.253 -10.236 1.00 78.06 97 ALA A C 1
ATOM 780 O O . ALA A 1 97 ? 11.878 -8.991 -9.530 1.00 78.06 97 ALA A O 1
ATOM 781 N N . PRO A 1 98 ? 9.643 -9.156 -9.762 1.00 74.31 98 PRO A N 1
ATOM 782 C CA . PRO A 1 98 ? 9.372 -8.846 -8.363 1.00 74.31 98 PRO A CA 1
ATOM 783 C C . PRO A 1 98 ? 9.836 -10.000 -7.468 1.00 74.31 98 PRO A C 1
ATOM 785 O O . PRO A 1 98 ? 9.666 -11.165 -7.828 1.00 74.31 98 PRO A O 1
ATOM 788 N N . TYR A 1 99 ? 10.362 -9.690 -6.281 1.00 73.88 99 TYR A N 1
ATOM 789 C CA . TYR A 1 99 ? 10.814 -10.692 -5.305 1.00 73.88 99 TYR A CA 1
ATOM 790 C C . TYR A 1 99 ? 11.906 -11.632 -5.838 1.00 73.88 99 TYR A C 1
ATOM 792 O O . TYR A 1 99 ? 11.980 -12.800 -5.448 1.00 73.88 99 TYR A O 1
ATOM 800 N N . ALA A 1 100 ? 12.789 -11.121 -6.693 1.00 81.81 100 ALA A N 1
ATOM 801 C CA . ALA A 1 100 ? 13.936 -11.838 -7.225 1.00 81.81 100 ALA A CA 1
ATOM 802 C C . ALA A 1 100 ? 15.263 -11.257 -6.695 1.00 81.81 100 ALA A C 1
ATOM 804 O O . ALA A 1 100 ? 16.014 -10.672 -7.474 1.00 81.81 100 ALA A O 1
ATOM 805 N N . PRO A 1 101 ? 15.632 -11.478 -5.413 1.00 78.31 101 PRO A N 1
ATOM 806 C CA . PRO A 1 101 ? 16.891 -11.006 -4.823 1.00 78.31 101 PRO A CA 1
ATOM 807 C C . PRO A 1 101 ? 18.149 -11.341 -5.632 1.00 78.31 101 PRO A C 1
ATOM 809 O O . PRO A 1 101 ? 19.115 -10.592 -5.637 1.00 78.31 101 PRO A O 1
ATOM 812 N N . LYS A 1 102 ? 18.153 -12.479 -6.335 1.00 77.69 102 LYS A N 1
ATOM 813 C CA . LYS A 1 102 ? 19.290 -12.876 -7.178 1.00 77.69 102 LYS A CA 1
ATOM 814 C C . LYS A 1 102 ? 19.515 -11.916 -8.348 1.00 77.69 102 LYS A C 1
ATOM 816 O O . LYS A 1 102 ? 20.651 -11.754 -8.769 1.00 77.69 102 LYS A O 1
ATOM 821 N N . GLN A 1 103 ? 18.438 -11.318 -8.855 1.00 76.50 103 GLN A N 1
ATOM 822 C CA . GLN A 1 103 ? 18.468 -10.358 -9.951 1.00 76.50 103 GLN A CA 1
ATOM 823 C C . GLN A 1 103 ? 18.507 -8.934 -9.408 1.00 76.50 103 GLN A C 1
ATOM 825 O O . GLN A 1 103 ? 19.369 -8.174 -9.812 1.00 76.50 103 GLN A O 1
ATOM 830 N N .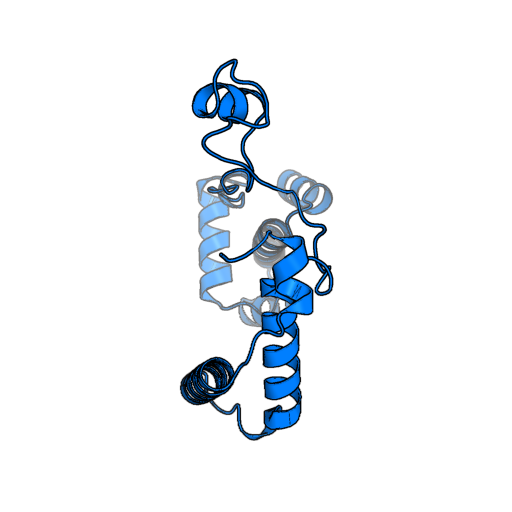 ASN A 1 104 ? 17.616 -8.580 -8.475 1.00 82.75 104 ASN A N 1
ATOM 831 C CA . ASN A 1 104 ? 17.482 -7.245 -7.901 1.00 82.75 104 ASN A CA 1
ATOM 832 C C . ASN A 1 104 ? 18.341 -7.079 -6.641 1.00 82.75 104 ASN A C 1
ATOM 834 O O . ASN A 1 104 ? 17.976 -7.527 -5.551 1.00 82.75 104 ASN A O 1
ATOM 838 N N . LEU A 1 105 ? 19.457 -6.366 -6.793 1.00 80.75 105 LEU A N 1
ATOM 839 C CA . LEU A 1 105 ? 20.401 -6.085 -5.714 1.00 80.75 105 LEU A CA 1
ATOM 840 C C . LEU A 1 105 ? 19.740 -5.427 -4.506 1.00 80.75 105 LEU A C 1
ATOM 842 O O . LEU A 1 105 ? 19.984 -5.834 -3.373 1.00 80.75 105 LEU A O 1
ATOM 846 N N . ILE A 1 106 ? 18.861 -4.454 -4.741 1.00 82.44 106 ILE A N 1
ATOM 847 C CA . ILE A 1 106 ? 18.167 -3.741 -3.669 1.00 82.44 106 ILE A CA 1
ATOM 848 C C . ILE A 1 106 ? 17.258 -4.693 -2.891 1.00 82.44 106 ILE A C 1
ATOM 850 O O . ILE A 1 106 ? 17.215 -4.631 -1.663 1.00 82.44 106 ILE A O 1
ATOM 854 N N . GLU A 1 107 ? 16.584 -5.627 -3.568 1.00 84.19 107 GLU A N 1
ATOM 855 C CA . GLU A 1 107 ? 15.801 -6.656 -2.881 1.00 84.19 107 GLU A CA 1
ATOM 856 C C . GLU A 1 107 ? 16.675 -7.631 -2.087 1.00 84.19 107 GLU A C 1
ATOM 858 O O . GLU A 1 107 ? 16.262 -8.054 -1.004 1.00 84.19 107 GLU A O 1
ATOM 863 N N . ALA A 1 108 ? 17.878 -7.964 -2.568 1.00 83.62 108 ALA A N 1
ATOM 864 C CA . ALA A 1 108 ? 18.836 -8.762 -1.806 1.00 83.62 108 ALA A CA 1
ATOM 865 C C . ALA A 1 108 ? 19.305 -8.048 -0.540 1.00 83.62 108 ALA A C 1
ATOM 867 O O . ALA A 1 108 ? 19.254 -8.650 0.534 1.00 83.62 108 ALA A O 1
ATOM 868 N N . VAL A 1 109 ? 19.708 -6.776 -0.640 1.00 86.88 109 VAL A N 1
ATOM 869 C CA . VAL A 1 109 ? 20.076 -5.963 0.531 1.00 86.88 109 VAL A CA 1
ATOM 870 C C . VAL A 1 109 ? 18.907 -5.923 1.509 1.00 86.88 109 VAL A C 1
ATOM 872 O O . VAL A 1 109 ? 19.050 -6.245 2.686 1.00 86.88 109 VAL A O 1
ATOM 875 N N . TRP A 1 110 ? 17.713 -5.611 1.006 1.00 88.12 110 TRP A N 1
ATOM 876 C CA . TRP A 1 110 ? 16.505 -5.524 1.814 1.00 88.12 110 TRP A CA 1
ATOM 877 C C . TRP A 1 110 ? 16.169 -6.842 2.520 1.00 88.12 110 TRP A C 1
ATOM 879 O O . TRP A 1 110 ? 15.776 -6.845 3.687 1.00 88.12 110 TRP A O 1
ATOM 889 N N . LEU A 1 111 ? 16.312 -7.981 1.837 1.00 87.56 111 LEU A N 1
ATOM 890 C CA . LEU A 1 111 ? 16.085 -9.296 2.430 1.00 87.56 111 LEU A CA 1
ATOM 891 C C . LEU A 1 111 ? 17.091 -9.594 3.547 1.00 87.56 111 LEU A C 1
ATOM 893 O O . LEU A 1 111 ? 16.685 -10.078 4.603 1.00 87.56 111 LEU A O 1
ATOM 897 N N . GLN A 1 112 ? 18.366 -9.268 3.338 1.00 87.88 112 GLN A N 1
ATOM 898 C CA . GLN A 1 112 ? 19.415 -9.467 4.336 1.00 87.88 112 GLN A CA 1
ATOM 899 C C . GLN A 1 112 ? 19.182 -8.617 5.584 1.00 87.88 112 GLN A C 1
ATOM 901 O O . GLN A 1 112 ? 19.167 -9.159 6.688 1.00 87.88 112 GLN A O 1
ATOM 906 N N . VAL A 1 113 ? 18.877 -7.327 5.415 1.00 91.00 113 VAL A N 1
ATOM 907 C CA . VAL A 1 113 ? 18.571 -6.440 6.545 1.00 91.00 113 VAL A CA 1
ATOM 908 C C . VAL A 1 113 ? 17.347 -6.941 7.318 1.00 91.00 113 VAL A C 1
ATOM 910 O O . VAL A 1 113 ? 17.363 -6.998 8.545 1.00 91.00 113 VAL A O 1
ATOM 913 N N . LYS A 1 114 ? 16.281 -7.358 6.619 1.00 89.81 114 LYS A N 1
ATOM 914 C CA . LYS A 1 114 ? 15.087 -7.921 7.272 1.00 89.81 114 LYS A CA 1
ATOM 915 C C . LYS A 1 114 ? 15.404 -9.180 8.071 1.00 89.81 114 LYS A C 1
ATOM 917 O O . LYS A 1 114 ? 14.857 -9.346 9.157 1.00 89.81 114 LYS A O 1
ATOM 922 N N . ASN A 1 115 ? 16.234 -10.071 7.533 1.00 92.06 115 ASN A N 1
ATOM 923 C CA . ASN A 1 115 ? 16.623 -11.295 8.228 1.00 92.06 115 ASN A CA 1
ATOM 924 C C . ASN A 1 115 ? 17.468 -10.980 9.467 1.00 92.06 115 ASN A C 1
ATOM 926 O O . ASN A 1 115 ? 17.185 -11.524 10.529 1.00 92.06 115 ASN A O 1
ATOM 930 N N . PHE A 1 116 ? 18.418 -10.048 9.361 1.00 92.31 116 PHE A N 1
ATOM 931 C CA . PHE A 1 116 ? 19.188 -9.552 10.502 1.00 92.31 116 PHE A CA 1
ATOM 932 C C . PHE A 1 116 ? 18.275 -8.988 11.600 1.00 92.31 116 PHE A C 1
ATOM 934 O O . PHE A 1 116 ? 18.287 -9.477 12.725 1.00 92.31 116 PHE A O 1
ATOM 941 N N . LEU A 1 117 ? 17.401 -8.038 11.257 1.00 92.56 117 LEU A N 1
ATOM 942 C CA . LEU A 1 117 ? 16.459 -7.447 12.211 1.00 92.56 117 LEU A CA 1
ATOM 943 C C . LEU A 1 117 ? 15.523 -8.499 12.827 1.00 92.56 117 LEU A C 1
ATOM 945 O O . LEU A 1 117 ? 15.168 -8.402 13.997 1.00 92.56 117 LEU A O 1
ATOM 949 N N . ARG A 1 118 ? 15.122 -9.518 12.059 1.00 93.19 118 ARG A N 1
ATOM 950 C CA . ARG A 1 118 ? 14.287 -10.613 12.565 1.00 93.19 118 ARG A CA 1
ATOM 951 C C . ARG A 1 118 ? 15.038 -11.498 13.560 1.00 93.19 118 ARG A C 1
ATOM 953 O O . ARG A 1 118 ? 14.426 -11.931 14.531 1.00 93.19 118 ARG A O 1
ATOM 960 N N . ASN A 1 119 ? 16.325 -11.751 13.347 1.00 93.12 119 ASN A N 1
ATOM 961 C CA . ASN A 1 119 ? 17.152 -12.479 14.311 1.00 93.12 119 ASN A CA 1
ATOM 962 C C . ASN A 1 119 ? 17.329 -11.654 15.598 1.00 93.12 119 ASN A C 1
ATOM 964 O O . ASN A 1 119 ? 17.160 -12.172 16.699 1.00 93.12 119 ASN A O 1
ATOM 968 N N . GLU A 1 120 ? 17.510 -10.342 15.453 1.00 91.12 120 GLU A N 1
ATOM 969 C CA . GLU A 1 120 ? 17.660 -9.388 16.557 1.00 91.12 120 GLU A CA 1
ATOM 970 C C . GLU A 1 120 ? 16.326 -8.804 17.062 1.00 91.12 120 GLU A C 1
ATOM 972 O O . GLU A 1 120 ? 16.285 -7.718 17.647 1.00 91.12 120 GLU A 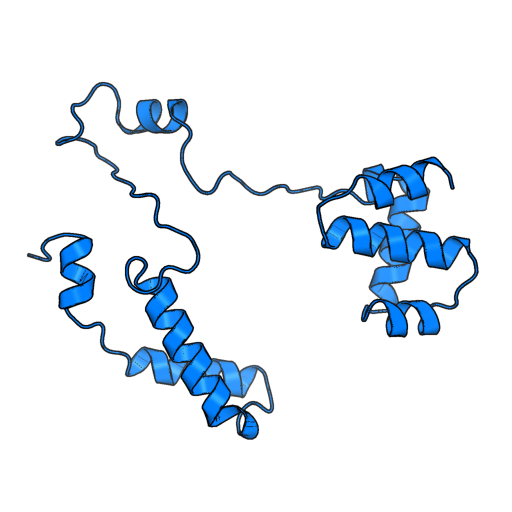O 1
ATOM 977 N N . TRP A 1 121 ? 15.203 -9.509 16.862 1.00 92.12 121 TRP A N 1
ATOM 978 C CA . TRP A 1 121 ? 13.854 -8.983 17.136 1.00 92.12 121 TRP A CA 1
ATOM 979 C C . TRP A 1 121 ? 13.679 -8.476 18.574 1.00 92.12 121 TRP A C 1
ATOM 981 O O . TRP A 1 121 ? 12.911 -7.547 18.834 1.00 92.12 121 TRP A O 1
ATOM 991 N N . HIS A 1 122 ? 14.400 -9.077 19.520 1.00 92.88 122 HIS A N 1
ATOM 992 C CA . HIS A 1 122 ? 14.339 -8.743 20.934 1.00 92.88 122 HIS A CA 1
ATOM 993 C C . HIS A 1 122 ? 14.850 -7.319 21.224 1.00 92.88 122 HIS A C 1
ATOM 995 O O . HIS A 1 122 ? 14.362 -6.699 22.174 1.00 92.88 122 HIS A O 1
ATOM 1001 N N . LEU A 1 123 ? 15.733 -6.773 20.377 1.00 90.69 123 LEU A N 1
ATOM 1002 C CA . LEU A 1 123 ? 16.259 -5.404 20.455 1.00 90.69 123 LEU A CA 1
ATOM 1003 C C . LEU A 1 123 ? 15.303 -4.357 19.853 1.00 90.69 123 LEU A C 1
ATOM 1005 O O . LEU A 1 123 ? 15.399 -3.171 20.170 1.00 90.69 123 LEU A O 1
ATOM 1009 N N . LEU A 1 124 ? 14.336 -4.766 19.022 1.00 90.56 124 LEU A N 1
ATOM 1010 C CA . LEU A 1 124 ? 13.461 -3.875 18.244 1.00 90.56 124 LEU A CA 1
ATOM 1011 C C . LEU A 1 124 ? 12.292 -3.296 19.060 1.00 90.56 124 LEU A C 1
ATOM 1013 O O . LEU A 1 124 ? 11.124 -3.412 18.693 1.00 90.56 124 LEU A O 1
ATOM 1017 N N . LYS A 1 125 ? 12.590 -2.660 20.197 1.00 91.38 125 LYS A N 1
ATOM 1018 C CA . LYS A 1 125 ? 11.564 -2.116 21.107 1.00 91.38 125 LYS A CA 1
ATOM 1019 C C . LYS A 1 125 ? 10.943 -0.808 20.627 1.00 91.38 125 LYS A C 1
ATOM 1021 O O . LYS A 1 125 ? 9.833 -0.470 21.023 1.00 91.38 125 LYS A O 1
ATOM 1026 N N . THR A 1 126 ? 11.657 -0.056 19.793 1.00 93.94 126 THR A N 1
ATOM 1027 C CA . THR A 1 126 ? 11.181 1.215 19.241 1.00 93.94 126 THR A CA 1
ATOM 1028 C C . THR A 1 126 ? 11.599 1.362 17.785 1.00 93.94 126 THR A C 1
ATOM 1030 O O . THR A 1 126 ? 12.591 0.777 17.335 1.00 93.94 126 THR A O 1
ATOM 1033 N N . PHE A 1 127 ? 10.879 2.208 17.047 1.00 91.81 127 PHE A N 1
ATOM 1034 C CA . PHE A 1 127 ? 11.263 2.553 15.680 1.00 91.81 127 PHE A CA 1
ATOM 1035 C C . PHE A 1 127 ? 12.648 3.214 15.620 1.00 91.81 127 PHE A C 1
ATOM 1037 O O . PHE A 1 127 ? 13.408 2.937 14.699 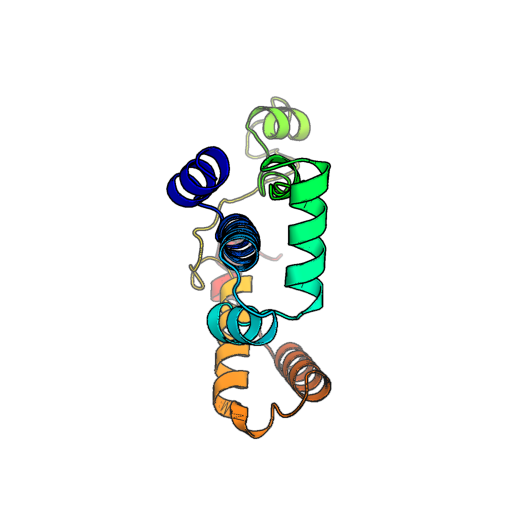1.00 91.81 127 PHE A O 1
ATOM 1044 N N . LYS A 1 128 ? 13.021 4.019 16.628 1.00 94.31 128 LYS A N 1
ATOM 1045 C CA . LYS A 1 128 ? 14.342 4.665 16.701 1.00 94.31 128 LYS A CA 1
ATOM 1046 C C . LYS A 1 128 ? 15.475 3.635 16.743 1.00 94.31 128 LYS A C 1
ATOM 1048 O O . LYS A 1 128 ? 16.425 3.765 15.981 1.00 94.31 128 LYS A O 1
ATOM 1053 N N . ILE A 1 129 ? 15.345 2.603 17.581 1.00 92.00 129 ILE A N 1
ATOM 1054 C CA . ILE A 1 129 ? 16.339 1.520 17.678 1.00 92.00 129 ILE A CA 1
ATOM 1055 C C . ILE A 1 129 ? 16.363 0.696 16.387 1.00 92.00 129 ILE A C 1
ATOM 1057 O O . ILE A 1 129 ? 17.433 0.410 15.863 1.00 92.00 129 ILE A O 1
ATOM 1061 N N . THR A 1 130 ? 15.188 0.376 15.836 1.00 93.38 130 THR A N 1
ATOM 1062 C CA . THR A 1 130 ? 15.076 -0.371 14.572 1.00 93.38 130 THR A CA 1
ATOM 1063 C C . THR A 1 130 ? 15.769 0.362 13.425 1.00 93.38 130 THR A C 1
ATOM 1065 O O . THR A 1 130 ? 16.535 -0.240 12.679 1.00 93.38 130 THR A O 1
ATOM 1068 N N . LYS A 1 131 ? 15.533 1.673 13.308 1.00 93.50 131 LYS A N 1
ATOM 1069 C CA . LYS A 1 131 ? 16.162 2.526 12.300 1.00 93.50 131 LYS A CA 1
ATOM 1070 C C . LYS A 1 131 ? 17.675 2.602 12.497 1.00 93.50 131 LYS A C 1
ATOM 1072 O O . LYS A 1 131 ? 18.407 2.447 11.531 1.00 93.50 131 LYS A O 1
ATOM 1077 N N . TRP A 1 132 ? 18.134 2.793 13.732 1.00 94.75 132 TRP A N 1
ATOM 1078 C CA . TRP A 1 132 ? 19.565 2.844 14.021 1.00 94.75 132 TRP A CA 1
ATOM 1079 C C . TRP A 1 132 ? 20.265 1.527 13.650 1.00 94.75 132 TRP A C 1
ATOM 1081 O O . TRP A 1 132 ? 21.247 1.553 12.920 1.00 94.75 132 TRP A O 1
ATOM 1091 N N . LEU A 1 133 ? 19.721 0.373 14.056 1.00 93.19 133 LEU A N 1
ATOM 1092 C CA . LEU A 1 133 ? 20.266 -0.942 13.688 1.00 93.19 133 LEU A CA 1
ATOM 1093 C C . LEU A 1 133 ? 20.264 -1.174 12.173 1.00 93.19 133 LEU A C 1
ATOM 1095 O O . LEU A 1 133 ? 21.212 -1.738 11.636 1.00 93.19 133 LEU A O 1
ATOM 1099 N N . PHE A 1 134 ? 19.214 -0.727 11.483 1.00 92.69 134 PHE A N 1
ATOM 1100 C CA . PHE A 1 134 ? 19.140 -0.763 10.024 1.00 92.69 134 PHE A CA 1
ATOM 1101 C C . PHE A 1 134 ? 20.280 0.047 9.386 1.00 92.69 134 PHE A C 1
ATOM 1103 O O . PHE A 1 134 ? 20.973 -0.456 8.506 1.00 92.69 134 PHE A O 1
ATOM 1110 N N . GLU A 1 135 ? 20.505 1.281 9.846 1.00 92.94 135 GLU A N 1
ATOM 1111 C CA . GLU A 1 135 ? 21.577 2.155 9.350 1.00 92.94 135 GLU A CA 1
ATOM 1112 C C . GLU A 1 135 ? 22.969 1.577 9.641 1.00 92.94 135 GLU A C 1
ATOM 1114 O O . GLU A 1 135 ? 23.819 1.585 8.755 1.00 92.94 135 GLU A O 1
ATOM 1119 N N . GLN A 1 136 ? 23.182 1.014 10.837 1.00 92.00 136 GLN A N 1
ATOM 1120 C CA . GLN A 1 136 ? 24.438 0.341 11.190 1.00 92.00 136 GLN A CA 1
ATOM 1121 C C . GLN A 1 136 ? 24.694 -0.900 10.329 1.00 92.00 136 GLN A C 1
ATOM 1123 O O . GLN A 1 136 ? 25.816 -1.135 9.888 1.00 92.00 136 GLN A O 1
ATOM 1128 N N . PHE A 1 137 ? 23.661 -1.699 10.048 1.00 90.56 137 PHE A N 1
ATOM 1129 C CA . PHE A 1 137 ? 23.811 -2.831 9.138 1.00 90.56 137 PHE A CA 1
ATOM 1130 C C . PHE A 1 137 ? 24.267 -2.349 7.758 1.00 90.56 137 PHE A C 1
ATOM 1132 O O . PHE A 1 137 ? 25.209 -2.899 7.197 1.00 90.56 137 PHE A O 1
ATOM 1139 N N . LEU A 1 138 ? 23.633 -1.298 7.225 1.00 88.25 138 LEU A N 1
ATOM 1140 C CA . LEU A 1 138 ? 23.986 -0.754 5.916 1.00 88.25 138 LEU A CA 1
ATOM 1141 C C . LEU A 1 138 ? 25.390 -0.144 5.873 1.00 88.25 138 LEU A C 1
ATOM 1143 O O . LEU A 1 138 ? 26.056 -0.287 4.853 1.00 88.25 138 LEU A O 1
ATOM 1147 N N . SER A 1 139 ? 25.870 0.486 6.950 1.00 87.88 139 SER A N 1
ATOM 1148 C CA . SER A 1 139 ? 27.235 1.035 6.984 1.00 87.88 139 SER A CA 1
ATOM 1149 C C . SER A 1 139 ? 28.322 -0.039 6.941 1.00 87.88 139 SER A C 1
ATOM 1151 O O . SER A 1 139 ? 29.447 0.251 6.544 1.00 87.88 139 SER A O 1
ATOM 1153 N N . HIS A 1 140 ? 27.997 -1.272 7.333 1.00 83.88 140 HIS A N 1
ATOM 1154 C CA . HIS A 1 140 ? 28.904 -2.422 7.275 1.00 83.88 140 HIS A CA 1
ATOM 1155 C C . HIS A 1 140 ? 28.560 -3.405 6.152 1.00 83.88 140 HIS A C 1
ATOM 1157 O O . HIS A 1 140 ? 29.220 -4.433 5.999 1.00 83.88 140 HIS A O 1
ATOM 1163 N N . PHE A 1 141 ? 27.530 -3.106 5.362 1.00 81.38 141 PHE A N 1
ATOM 1164 C CA . PHE A 1 141 ? 27.082 -3.974 4.294 1.00 81.38 141 PHE A CA 1
ATOM 1165 C C . PHE A 1 141 ? 28.004 -3.848 3.080 1.00 81.38 141 PHE A C 1
ATOM 1167 O O . PHE A 1 141 ? 28.171 -2.769 2.513 1.00 81.38 141 PHE A O 1
ATOM 1174 N N . VAL A 1 142 ? 28.570 -4.976 2.649 1.00 75.81 142 VAL A N 1
ATOM 1175 C CA . VAL A 1 142 ? 29.416 -5.048 1.456 1.00 75.81 142 VAL A CA 1
ATOM 1176 C C . VAL A 1 142 ? 28.645 -5.737 0.336 1.00 75.81 142 VAL A C 1
ATOM 1178 O O . VAL A 1 142 ? 28.215 -6.882 0.467 1.00 75.81 142 VAL A O 1
ATOM 1181 N N . LEU A 1 143 ? 28.490 -5.041 -0.790 1.00 70.38 143 LEU A N 1
ATOM 1182 C CA . LEU A 1 143 ? 27.979 -5.634 -2.023 1.00 70.38 143 LEU A CA 1
ATOM 1183 C C . LEU A 1 143 ? 29.089 -6.442 -2.701 1.00 70.38 143 LEU A C 1
ATOM 1185 O O . LEU A 1 143 ? 30.119 -5.892 -3.084 1.00 70.38 143 LEU A O 1
ATOM 1189 N N . HIS A 1 144 ? 28.875 -7.745 -2.881 1.00 68.50 144 HIS A N 1
ATOM 1190 C CA . HIS A 1 144 ? 29.812 -8.584 -3.628 1.00 68.50 144 HIS A CA 1
ATOM 1191 C C . HIS A 1 144 ? 29.703 -8.332 -5.142 1.00 68.50 144 HIS A C 1
ATOM 1193 O O . HIS A 1 144 ? 28.606 -8.235 -5.698 1.00 68.50 144 HIS A O 1
ATOM 1199 N N . SER A 1 145 ? 30.855 -8.265 -5.818 1.00 61.19 145 SER A N 1
ATOM 1200 C CA . SER A 1 145 ? 30.982 -7.896 -7.238 1.00 61.19 145 SER A CA 1
ATOM 1201 C C . SER A 1 145 ? 30.236 -8.820 -8.204 1.00 61.19 145 SER A C 1
ATOM 1203 O O . SER A 1 145 ? 29.783 -8.362 -9.251 1.00 61.19 145 SER A O 1
ATOM 1205 N N . SER A 1 146 ? 30.038 -10.091 -7.842 1.00 65.62 146 SER A N 1
ATOM 1206 C CA . SER A 1 146 ? 29.299 -11.074 -8.647 1.00 65.62 146 SER A CA 1
ATOM 1207 C C . SER A 1 146 ? 27.849 -10.676 -8.928 1.00 65.62 146 SER A C 1
ATOM 1209 O O . SER A 1 146 ? 27.273 -11.132 -9.911 1.00 65.62 146 SER A O 1
ATOM 1211 N N . HIS A 1 147 ? 27.254 -9.824 -8.092 1.00 64.75 147 HIS A N 1
ATOM 1212 C CA . HIS A 1 147 ? 25.916 -9.298 -8.335 1.00 64.75 147 HIS A CA 1
ATOM 1213 C C . HIS A 1 147 ? 25.911 -8.025 -9.188 1.00 64.75 147 HIS A C 1
ATOM 1215 O O . H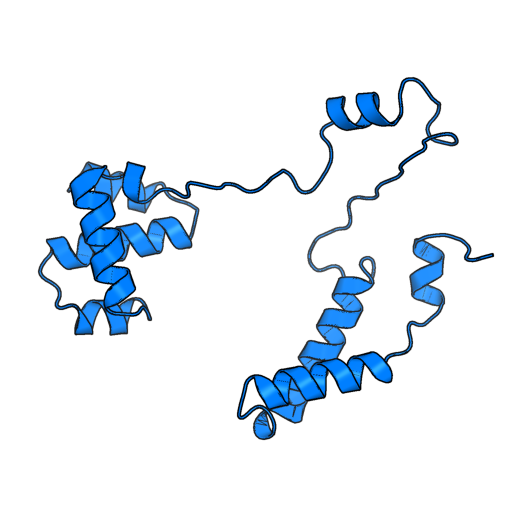IS A 1 147 ? 24.918 -7.747 -9.854 1.00 64.75 147 HIS A O 1
ATOM 1221 N N . LEU A 1 148 ? 26.995 -7.246 -9.160 1.00 71.50 148 LEU A N 1
ATOM 1222 C CA . LEU A 1 148 ? 27.120 -5.990 -9.905 1.00 71.50 148 LEU A CA 1
ATOM 1223 C C . LEU A 1 148 ? 27.460 -6.230 -11.375 1.00 71.50 148 LEU A C 1
ATOM 1225 O O . LEU A 1 148 ? 26.993 -5.479 -12.223 1.00 71.50 148 LEU A O 1
ATOM 1229 N N . SER A 1 149 ? 28.179 -7.312 -11.687 1.00 70.56 149 SER A N 1
ATOM 1230 C CA . SER A 1 149 ? 28.499 -7.686 -13.071 1.00 70.56 149 SER A CA 1
ATOM 1231 C C . SER A 1 149 ? 27.259 -7.903 -13.946 1.00 70.56 149 SER A C 1
ATOM 1233 O O . SER A 1 149 ? 27.328 -7.703 -15.155 1.00 70.56 149 SER A O 1
ATOM 1235 N N . MET A 1 150 ? 26.109 -8.246 -13.349 1.00 69.06 150 MET A N 1
ATOM 1236 C CA . MET A 1 150 ? 24.821 -8.344 -14.048 1.00 69.06 150 MET A CA 1
ATOM 1237 C C . MET A 1 150 ? 24.297 -6.983 -14.546 1.00 69.06 150 MET A C 1
ATOM 1239 O O . MET A 1 150 ? 23.508 -6.940 -15.486 1.00 69.06 150 MET A O 1
ATOM 1243 N N . TYR A 1 151 ? 24.721 -5.881 -13.926 1.00 72.12 151 TYR A N 1
ATOM 1244 C CA . TYR A 1 151 ? 24.284 -4.517 -14.243 1.00 72.12 151 TYR A CA 1
ATOM 1245 C C . TYR A 1 151 ? 25.268 -3.756 -15.137 1.00 72.12 151 TYR A C 1
ATOM 1247 O O . TYR A 1 151 ? 24.956 -2.655 -15.582 1.00 72.12 151 TYR A O 1
ATOM 1255 N N . GLY A 1 152 ? 26.437 -4.338 -15.401 1.00 69.62 152 GLY A N 1
ATOM 1256 C CA . GLY A 1 152 ? 27.475 -3.769 -16.249 1.00 69.62 152 GLY A CA 1
ATOM 1257 C C . GLY A 1 152 ? 28.869 -3.912 -15.644 1.00 69.62 152 GLY A C 1
ATOM 1258 O O . GLY A 1 152 ? 29.056 -4.337 -14.503 1.00 69.62 152 GLY A O 1
ATOM 1259 N N . THR A 1 153 ? 29.871 -3.547 -16.432 1.00 64.38 153 THR A N 1
ATOM 1260 C CA . THR A 1 153 ? 31.252 -3.395 -15.973 1.00 64.38 153 THR A CA 1
ATOM 1261 C C . THR A 1 153 ? 31.427 -2.026 -15.334 1.00 64.38 153 THR A C 1
ATOM 1263 O O . THR A 1 153 ? 31.285 -1.006 -16.001 1.00 64.38 153 THR A O 1
ATOM 1266 N N . LEU A 1 154 ? 31.742 -2.012 -14.040 1.00 57.72 154 LEU A N 1
ATOM 1267 C CA . LEU A 1 154 ? 32.202 -0.815 -13.343 1.00 57.72 154 LEU A CA 1
ATOM 1268 C C . LEU A 1 154 ? 33.685 -0.631 -13.690 1.00 57.72 154 LEU A C 1
ATOM 1270 O O . LEU A 1 154 ? 34.531 -1.340 -13.147 1.00 57.72 154 LEU A O 1
ATOM 1274 N N . SER A 1 155 ? 33.965 0.231 -14.668 1.00 48.91 155 SER A N 1
ATOM 1275 C CA . SER A 1 155 ? 35.314 0.687 -15.035 1.00 48.91 155 SER A CA 1
ATOM 1276 C C . SER A 1 155 ? 35.794 1.801 -14.120 1.00 48.91 155 SER A C 1
ATOM 1278 O O . SER A 1 155 ? 34.965 2.710 -13.878 1.00 48.91 155 SER A O 1
#

pLDDT: mean 87.23, std 10.06, range [48.91, 97.88]

Secondary structure (DSSP, 8-state):
-HHHHHHHHH---HHHHHHHHHHHHHHTT--HHHHHHHHT--HHHHHHHHHHHHHHGGGGGS-S-----SS--HHHHHHHHTT--GGG-S-----PPTT-TTT-HHHHHHHHHHHHHHHTGGG-SSHHHHHHHHHHHHHT----HHHHGGG----

Sequence (155 aa):
MDELNQFINACLDSRETKRALAVKMTLEGFTHQQIMNILRVSSGFVTKWKQAFLLSGVNGLKLGYKGKAAYFTEVEKQQVNGDKPEQEWPIHYIKLAPYAPKQNLIEAVWLQVKNFLRNEWHLLKTFKITKWLFEQFLSHFVLHSSHLSMYGTLS

Foldseek 3Di:
DVVLVVCLVPDPDPQLNLLSVLLVCVVVPHDLVVNCVVSVDDSVSSVCSNVLCVVPNSVSSDDPDPDDPPDDDPVRQCVQQPPDDPVRGPDDDDDDDPCCCLQDVVSVLVVVLVVVCVVVVVQPPDPVSSVVSSVVCVVPDDDDVVNVVSVHDDD

Radius of gyration: 23.21 Å; chains: 1; bounding box: 62×26×54 Å